Protein AF-A0A0M6XKX8-F1 (afdb_monomer_lite)

pLDDT: mean 83.26, std 15.91, range [41.06, 98.62]

Radius of gyration: 21.22 Å; chains: 1; bounding box: 46×14×66 Å

Foldseek 3Di:
DDPPPDPPPLVVVLVVLVVVLVVVLVVLLVQLVVLQVVLVVQCVDPVRVVVSVVSNVVSVVSVVCNVVSVVVSVVVVVVSVVVVVVVVVVVD

Sequence (92 aa):
MLFDGHGNTGTAAKRRVQATFELIYTLVDFGAAATFLIGSILFLYDSWQGVATWFFIVGSGMFALKPTLRLTKELKLAAMGDEKDLAERESL

Organism: NCBI:txid282197

InterPro domains:
  IPR025424 YrhK domain [PF14145] (20-74)

Secondary structure (DSSP, 8-state):
--------HHHHHHHHHHHHHHHHHHHHHHHHHHHHHHHHHHTTSGGGHHHHHHHHHHHHHHHHHHHHHHHHHHHHHHHHHHHHHHHHHTT-

Structure (mmCIF, N/CA/C/O backbone):
data_AF-A0A0M6XKX8-F1
#
_entry.id   AF-A0A0M6XKX8-F1
#
loop_
_atom_site.group_PDB
_atom_site.id
_atom_site.type_symbol
_atom_site.label_atom_id
_atom_site.label_alt_id
_atom_site.label_comp_id
_atom_site.label_asym_id
_atom_site.label_entity_id
_atom_site.label_seq_id
_atom_site.pdbx_PDB_ins_code
_atom_site.Cartn_x
_atom_site.Cartn_y
_atom_site.Cartn_z
_atom_site.occupancy
_atom_site.B_iso_or_equiv
_atom_site.auth_seq_id
_atom_site.auth_comp_id
_atom_site.auth_asym_id
_atom_site.auth_atom_id
_atom_site.pdbx_PDB_model_num
ATOM 1 N N . MET A 1 1 ? -4.823 7.955 44.391 1.00 41.06 1 MET A N 1
ATOM 2 C CA . MET A 1 1 ? -4.568 6.736 43.597 1.00 41.06 1 MET A CA 1
ATOM 3 C C . MET A 1 1 ? -5.912 6.066 43.381 1.00 41.06 1 MET A C 1
ATOM 5 O O . MET A 1 1 ? -6.398 5.437 44.303 1.00 41.06 1 MET A O 1
ATOM 9 N N . LEU A 1 2 ? -6.550 6.290 42.233 1.00 42.62 2 LEU A N 1
ATOM 10 C CA . LEU A 1 2 ? -7.790 5.606 41.857 1.00 42.62 2 LEU A CA 1
ATOM 11 C C . LEU A 1 2 ? -7.508 4.857 40.560 1.00 42.62 2 LEU A C 1
ATOM 13 O O . LEU A 1 2 ? -7.705 5.367 39.463 1.00 42.62 2 LEU A O 1
ATOM 17 N N . PHE A 1 3 ? -6.927 3.674 40.722 1.00 58.88 3 PHE A N 1
ATOM 18 C CA . PHE A 1 3 ? -6.957 2.642 39.702 1.00 58.88 3 PHE A CA 1
ATOM 19 C C . PHE A 1 3 ? -7.957 1.609 40.197 1.00 58.88 3 PHE A C 1
ATOM 21 O O . PHE A 1 3 ? -7.579 0.626 40.829 1.00 58.88 3 PHE A O 1
ATOM 28 N N . ASP A 1 4 ? -9.236 1.870 39.943 1.00 57.22 4 ASP A N 1
ATOM 29 C CA . ASP A 1 4 ? -10.252 0.841 40.083 1.00 57.22 4 ASP A CA 1
ATOM 30 C C . ASP A 1 4 ? -10.072 -0.134 38.923 1.00 57.22 4 ASP A C 1
ATOM 32 O O . ASP A 1 4 ? -10.342 0.149 37.753 1.00 57.22 4 ASP A O 1
ATOM 36 N N . GLY A 1 5 ? -9.510 -1.289 39.269 1.00 57.84 5 GLY A N 1
ATOM 37 C CA . GLY A 1 5 ? -9.377 -2.441 38.401 1.00 57.84 5 GLY A CA 1
ATOM 38 C C . GLY A 1 5 ? -10.739 -3.061 38.126 1.00 57.84 5 GLY A C 1
ATOM 39 O O . GLY A 1 5 ? -11.049 -4.119 38.659 1.00 57.84 5 GLY A O 1
ATOM 40 N N . HIS A 1 6 ? -11.527 -2.446 37.246 1.00 52.69 6 HIS A N 1
ATOM 41 C CA . HIS A 1 6 ? -12.566 -3.172 36.529 1.00 52.69 6 HIS A CA 1
ATOM 42 C C . HIS A 1 6 ? -11.954 -3.735 35.247 1.00 52.69 6 HIS A C 1
ATOM 44 O O . HIS A 1 6 ? -11.620 -3.008 34.308 1.00 52.69 6 HIS A O 1
ATOM 50 N N . GLY A 1 7 ? -11.768 -5.056 35.223 1.00 50.59 7 GLY A N 1
ATOM 51 C CA . GLY A 1 7 ? -11.373 -5.811 34.039 1.00 50.59 7 GLY A CA 1
ATOM 52 C C . GLY A 1 7 ? -12.390 -5.611 32.918 1.00 50.59 7 GLY A C 1
ATOM 53 O O . GLY A 1 7 ? -13.372 -6.335 32.813 1.00 50.59 7 GLY A O 1
ATOM 54 N N . ASN A 1 8 ? -12.157 -4.594 32.091 1.00 54.97 8 ASN A N 1
ATOM 55 C CA . ASN A 1 8 ? -13.004 -4.219 30.970 1.00 54.97 8 ASN A CA 1
ATOM 56 C C . ASN A 1 8 ? -12.791 -5.231 29.833 1.00 54.97 8 ASN A C 1
ATOM 58 O O . ASN A 1 8 ? -11.919 -5.065 28.975 1.00 54.97 8 ASN A O 1
ATOM 62 N N . THR A 1 9 ? -13.575 -6.306 29.829 1.00 53.22 9 THR A N 1
ATOM 63 C CA . THR A 1 9 ? -13.668 -7.302 28.743 1.00 53.22 9 THR A CA 1
ATOM 64 C C . THR A 1 9 ? -13.869 -6.638 27.376 1.00 53.22 9 THR A C 1
ATOM 66 O O . THR A 1 9 ? -13.313 -7.081 26.368 1.00 53.22 9 THR A O 1
ATOM 69 N N . GLY A 1 10 ? -14.540 -5.486 27.343 1.00 57.16 10 GLY A N 1
ATOM 70 C CA . GLY A 1 10 ? -14.695 -4.675 26.145 1.00 57.16 10 GLY A CA 1
ATOM 71 C C . GLY A 1 10 ? -13.428 -3.934 25.674 1.00 57.16 10 GLY A C 1
ATOM 72 O O . GLY A 1 10 ? -13.402 -3.456 24.538 1.00 57.16 10 GLY A O 1
ATOM 73 N N . THR A 1 11 ? -12.385 -3.790 26.494 1.00 64.88 11 THR A N 1
ATOM 74 C CA . THR A 1 11 ? -11.093 -3.191 26.095 1.00 64.88 11 THR A CA 1
ATOM 75 C C . THR A 1 11 ? -10.215 -4.207 25.370 1.00 64.88 11 THR A C 1
ATOM 77 O O . THR A 1 11 ? -9.508 -3.852 24.426 1.00 64.88 11 THR A O 1
ATOM 80 N N . ALA A 1 12 ? -10.295 -5.487 25.744 1.00 72.38 12 ALA A N 1
ATOM 81 C CA . ALA A 1 12 ? -9.542 -6.556 25.090 1.00 72.38 12 ALA A CA 1
ATOM 82 C C . ALA A 1 12 ? -10.008 -6.789 23.640 1.00 72.38 12 ALA A C 1
ATO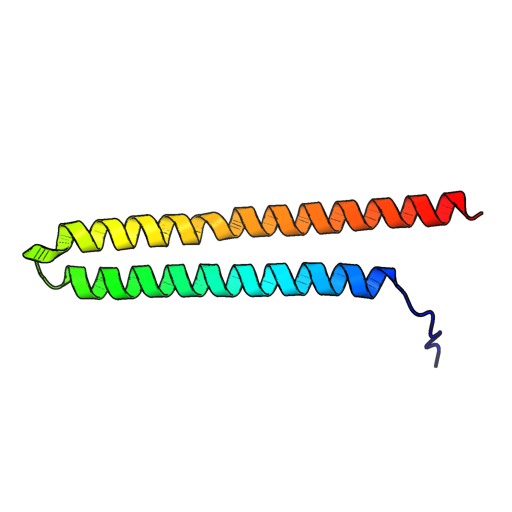M 84 O O . ALA A 1 12 ? -9.176 -6.924 22.741 1.00 72.38 12 ALA A O 1
ATOM 85 N N . ALA A 1 13 ? -11.323 -6.766 23.392 1.00 72.56 13 ALA A N 1
ATOM 86 C CA . ALA A 1 13 ? -11.888 -6.913 22.048 1.00 72.56 13 ALA A CA 1
ATOM 87 C C . ALA A 1 13 ? -11.486 -5.755 21.111 1.00 72.56 13 ALA A C 1
ATOM 89 O O . ALA A 1 13 ? -10.993 -6.000 20.007 1.00 72.56 13 ALA A O 1
ATOM 90 N N . LYS A 1 14 ? -11.589 -4.498 21.575 1.00 74.00 14 LYS A N 1
ATOM 91 C CA . LYS A 1 14 ? -11.152 -3.315 20.806 1.00 74.00 14 LYS A CA 1
ATOM 92 C C . LYS A 1 14 ? -9.651 -3.358 20.485 1.00 74.00 14 LYS A C 1
ATOM 94 O O . LYS A 1 14 ? -9.269 -3.090 19.346 1.00 74.00 14 LYS A O 1
ATOM 99 N N . ARG A 1 15 ? -8.806 -3.775 21.441 1.00 78.88 15 ARG A N 1
ATOM 100 C CA . ARG A 1 15 ? -7.355 -3.947 21.225 1.00 78.88 15 ARG A CA 1
ATOM 101 C C . ARG A 1 15 ? -7.038 -4.983 20.146 1.00 78.88 15 ARG A C 1
ATOM 103 O O . ARG A 1 15 ? -6.172 -4.729 19.315 1.00 78.88 15 ARG A O 1
ATOM 110 N N . ARG A 1 16 ? -7.753 -6.115 20.116 1.00 81.56 16 ARG A N 1
ATOM 111 C CA . ARG A 1 16 ? -7.575 -7.143 19.072 1.00 81.56 16 ARG A CA 1
ATOM 112 C C . ARG A 1 16 ? -7.911 -6.601 17.686 1.00 81.56 16 ARG A C 1
ATOM 114 O O . ARG A 1 16 ? -7.111 -6.755 16.773 1.00 81.56 16 ARG A O 1
ATOM 121 N N . VAL A 1 17 ? -9.046 -5.912 17.546 1.00 81.88 17 VAL A N 1
ATOM 122 C CA . VAL A 1 17 ? -9.441 -5.299 16.268 1.00 81.88 17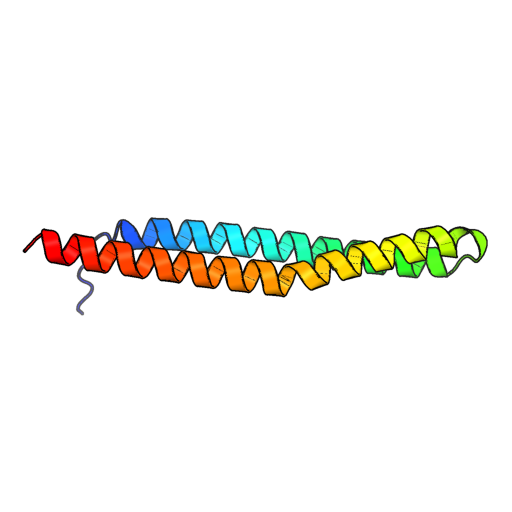 VAL A CA 1
ATOM 123 C C . VAL A 1 17 ? -8.407 -4.271 15.813 1.00 81.88 17 VAL A C 1
ATOM 125 O O . VAL A 1 17 ? -8.000 -4.290 14.655 1.00 81.88 17 VAL A O 1
ATOM 128 N N . GLN A 1 18 ? -7.928 -3.419 16.719 1.00 81.62 18 GLN A N 1
ATOM 129 C CA . GLN A 1 18 ? -6.889 -2.445 16.398 1.00 81.62 18 GLN A CA 1
ATOM 130 C C . GLN A 1 18 ? -5.593 -3.110 15.914 1.00 81.62 18 GLN A C 1
ATOM 132 O O . GLN A 1 18 ? -5.084 -2.702 14.871 1.00 81.62 18 GLN A O 1
ATOM 137 N N . ALA A 1 19 ? -5.107 -4.137 16.618 1.00 84.94 19 ALA A N 1
ATOM 138 C CA . ALA A 1 19 ? -3.884 -4.853 16.258 1.00 84.94 19 ALA A CA 1
ATOM 139 C C . ALA A 1 19 ? -3.997 -5.553 14.893 1.00 84.94 19 ALA A 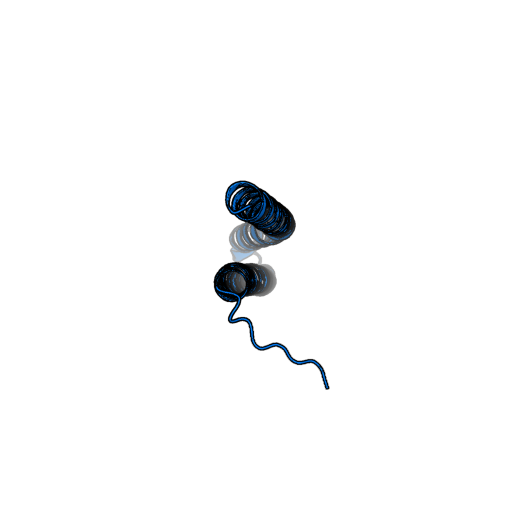C 1
ATOM 141 O O . ALA A 1 19 ? -3.066 -5.502 14.094 1.00 84.94 19 ALA A O 1
ATOM 142 N N . THR A 1 20 ? -5.153 -6.158 14.585 1.00 87.00 20 THR A N 1
ATOM 143 C CA . THR A 1 20 ? -5.395 -6.763 13.267 1.00 87.00 20 THR A CA 1
ATOM 144 C C . THR A 1 20 ? -5.337 -5.722 12.154 1.00 87.00 20 THR A C 1
ATOM 146 O O . THR A 1 20 ? -4.673 -5.947 11.148 1.00 87.00 20 THR A O 1
ATOM 149 N N . PHE A 1 21 ? -5.997 -4.573 12.325 1.00 87.75 21 PHE A N 1
ATOM 150 C CA . PHE A 1 21 ? -5.951 -3.516 11.315 1.00 87.75 21 PHE A CA 1
ATOM 151 C C . PHE A 1 21 ? -4.541 -2.952 11.137 1.00 87.75 21 PHE A C 1
ATOM 153 O O . PHE A 1 21 ? -4.130 -2.741 10.004 1.00 87.75 21 PHE A O 1
ATOM 160 N N . GLU A 1 22 ? -3.800 -2.734 12.224 1.00 88.31 22 GLU A N 1
ATOM 161 C CA . GLU A 1 22 ? -2.413 -2.257 12.178 1.00 88.31 22 GLU A CA 1
ATOM 162 C C . GLU A 1 22 ? -1.512 -3.193 11.367 1.00 88.31 22 GLU A C 1
ATOM 164 O O . GLU A 1 22 ? -0.851 -2.737 10.437 1.00 88.31 22 GLU A O 1
ATOM 169 N N . LEU A 1 23 ? -1.597 -4.505 11.615 1.00 90.81 23 LEU A N 1
ATOM 170 C CA . LEU A 1 23 ? -0.883 -5.506 10.823 1.00 90.81 23 LEU A CA 1
ATOM 171 C C . LEU A 1 23 ? -1.279 -5.457 9.340 1.00 90.81 23 LEU A C 1
ATOM 173 O O . LEU A 1 23 ? -0.406 -5.490 8.475 1.00 90.81 23 LEU A O 1
ATOM 177 N N . ILE A 1 24 ? -2.578 -5.352 9.032 1.00 91.38 24 ILE A N 1
ATOM 178 C CA . ILE A 1 24 ? -3.056 -5.264 7.643 1.00 91.38 24 ILE A CA 1
ATOM 179 C C . ILE A 1 24 ? -2.492 -4.015 6.952 1.00 91.38 24 ILE A C 1
ATOM 181 O O . ILE A 1 24 ? -2.014 -4.130 5.825 1.00 91.38 24 ILE A O 1
ATOM 185 N N . TYR A 1 25 ? -2.487 -2.845 7.603 1.00 89.94 25 TYR A N 1
ATOM 186 C CA . TYR A 1 25 ? -1.866 -1.649 7.017 1.00 89.94 25 TYR A CA 1
ATOM 187 C C . TYR A 1 25 ? -0.390 -1.857 6.743 1.00 89.94 25 TYR A C 1
ATOM 189 O O . TYR A 1 25 ? 0.061 -1.521 5.655 1.00 89.94 25 TYR A O 1
ATOM 197 N N . THR A 1 26 ? 0.353 -2.415 7.699 1.00 92.56 26 THR A N 1
ATOM 198 C CA . THR A 1 26 ? 1.786 -2.656 7.526 1.00 92.56 26 THR A CA 1
ATOM 199 C C . THR A 1 26 ? 2.050 -3.584 6.345 1.00 92.56 26 THR A C 1
ATOM 201 O O . THR A 1 26 ? 2.938 -3.307 5.544 1.00 92.56 26 THR A O 1
ATOM 204 N N . LEU A 1 27 ? 1.260 -4.650 6.189 1.00 94.56 27 LEU A N 1
ATOM 205 C CA . LEU A 1 27 ? 1.387 -5.570 5.057 1.00 94.56 27 LEU A CA 1
ATOM 206 C C . LEU A 1 27 ? 1.071 -4.888 3.720 1.00 94.56 27 LEU A C 1
ATOM 208 O O . LEU A 1 27 ? 1.804 -5.079 2.750 1.00 94.56 27 LEU A O 1
ATOM 212 N N . VAL A 1 28 ? 0.009 -4.079 3.665 1.00 94.62 28 VAL A N 1
ATOM 213 C CA . VAL A 1 28 ? -0.373 -3.336 2.454 1.00 94.62 28 VAL A CA 1
ATOM 214 C C . VAL A 1 28 ? 0.675 -2.282 2.098 1.00 94.62 28 VAL A C 1
ATOM 216 O O . VAL A 1 28 ? 1.081 -2.209 0.941 1.00 94.62 28 VAL A O 1
ATOM 219 N N . ASP A 1 29 ? 1.162 -1.513 3.072 1.00 93.81 29 ASP A N 1
ATOM 220 C CA . ASP A 1 29 ? 2.207 -0.507 2.864 1.00 93.81 29 ASP A CA 1
ATOM 221 C C . ASP A 1 29 ? 3.509 -1.156 2.379 1.00 93.81 29 ASP A C 1
ATOM 223 O O . ASP A 1 29 ? 4.114 -0.692 1.412 1.00 93.81 29 ASP A O 1
ATOM 227 N N . PHE A 1 30 ? 3.925 -2.257 3.010 1.00 96.62 30 PHE A N 1
ATOM 228 C CA . PHE A 1 30 ? 5.140 -2.967 2.621 1.00 96.62 30 PHE A CA 1
ATOM 229 C C . PHE A 1 30 ? 5.013 -3.587 1.226 1.00 96.62 30 PHE A C 1
ATOM 231 O O . PHE A 1 30 ? 5.937 -3.491 0.422 1.00 96.62 30 PHE A O 1
ATOM 238 N N . GLY A 1 31 ? 3.859 -4.174 0.901 1.00 96.81 31 GLY A N 1
ATOM 239 C CA . GLY A 1 31 ? 3.605 -4.715 -0.431 1.00 96.81 31 GLY A CA 1
ATOM 240 C C . GLY A 1 31 ? 3.539 -3.632 -1.516 1.00 96.81 31 GLY A C 1
ATOM 241 O O . GLY A 1 31 ? 4.110 -3.815 -2.593 1.00 96.81 31 GLY A O 1
ATOM 242 N N . ALA A 1 32 ? 2.932 -2.476 -1.230 1.00 97.12 32 ALA A N 1
ATOM 243 C CA . ALA A 1 32 ? 2.939 -1.326 -2.136 1.00 97.12 32 ALA A CA 1
ATOM 244 C C . ALA A 1 32 ? 4.372 -0.824 -2.377 1.00 97.12 32 ALA A C 1
ATOM 246 O O . ALA A 1 32 ? 4.792 -0.644 -3.518 1.00 97.12 32 ALA A O 1
ATOM 247 N N . ALA A 1 33 ? 5.162 -0.671 -1.311 1.00 97.69 33 ALA A N 1
ATOM 248 C CA . ALA A 1 33 ? 6.560 -0.266 -1.417 1.00 97.69 33 ALA A CA 1
ATOM 249 C C . ALA A 1 33 ? 7.401 -1.283 -2.207 1.00 97.69 33 ALA A C 1
ATOM 251 O O . ALA A 1 33 ? 8.177 -0.893 -3.078 1.00 97.69 33 ALA A O 1
ATOM 252 N N . ALA A 1 34 ? 7.224 -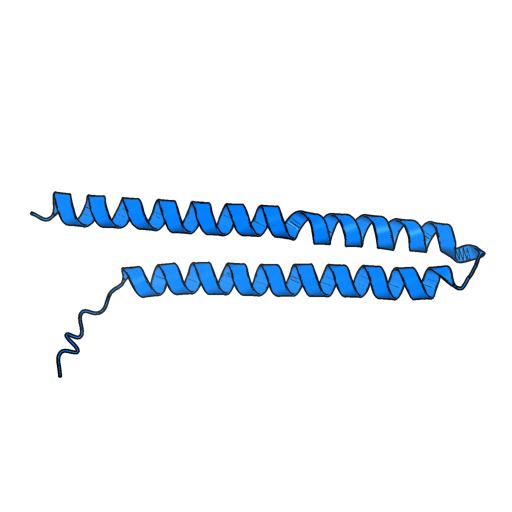2.583 -1.952 1.00 98.31 34 ALA A N 1
ATOM 253 C CA . ALA A 1 34 ? 7.941 -3.642 -2.655 1.00 98.31 34 ALA A CA 1
ATOM 254 C C . ALA A 1 34 ? 7.602 -3.660 -4.150 1.00 98.31 34 ALA A C 1
ATOM 256 O O . ALA A 1 34 ? 8.502 -3.716 -4.985 1.00 98.31 34 ALA A O 1
ATOM 257 N N . THR A 1 35 ? 6.316 -3.567 -4.500 1.00 98.31 35 THR A N 1
ATOM 258 C CA . THR A 1 35 ? 5.888 -3.545 -5.904 1.00 98.31 35 THR A CA 1
ATOM 259 C C . THR A 1 35 ? 6.409 -2.312 -6.639 1.00 98.31 35 THR A C 1
ATOM 261 O O . THR A 1 35 ? 6.930 -2.448 -7.744 1.00 98.31 35 THR A O 1
ATOM 264 N N . PHE A 1 36 ? 6.381 -1.131 -6.018 1.00 98.31 36 PHE A N 1
ATOM 265 C CA . PHE A 1 36 ? 6.971 0.077 -6.598 1.00 98.31 36 PHE A CA 1
ATOM 266 C C . PHE A 1 36 ? 8.489 0.008 -6.746 1.00 98.31 36 PHE A C 1
ATOM 268 O O . PHE A 1 36 ? 9.022 0.434 -7.772 1.00 98.31 36 PHE A O 1
ATOM 275 N N . LEU A 1 37 ? 9.196 -0.547 -5.762 1.00 98.62 37 LEU A N 1
ATOM 276 C CA . LEU A 1 37 ? 10.645 -0.707 -5.829 1.00 98.62 37 LEU A CA 1
ATOM 277 C C . LEU A 1 37 ? 11.041 -1.675 -6.949 1.00 98.62 37 LEU A C 1
ATOM 279 O O . LEU A 1 37 ? 11.894 -1.348 -7.771 1.00 98.62 37 LEU A O 1
ATOM 283 N N . ILE A 1 38 ? 10.389 -2.839 -7.018 1.00 98.56 38 ILE A N 1
ATOM 284 C CA . ILE A 1 38 ? 10.635 -3.834 -8.067 1.00 98.56 38 ILE A CA 1
ATOM 285 C C . ILE A 1 38 ? 10.275 -3.257 -9.438 1.00 98.56 38 ILE A C 1
ATOM 287 O O . ILE A 1 38 ? 11.079 -3.354 -10.361 1.00 98.56 38 ILE A O 1
ATOM 291 N N . GLY A 1 39 ? 9.117 -2.602 -9.563 1.00 98.38 39 GLY A N 1
ATOM 292 C CA . GLY A 1 39 ? 8.710 -1.918 -10.790 1.00 98.38 39 GLY A CA 1
ATOM 293 C C . GLY A 1 39 ? 9.749 -0.895 -11.244 1.00 98.38 39 GLY A C 1
ATOM 294 O O . GLY A 1 39 ? 10.130 -0.894 -12.408 1.00 98.38 39 GLY A O 1
ATOM 295 N N . SER A 1 40 ? 10.291 -0.100 -10.319 1.00 98.25 40 SER A N 1
ATOM 296 C CA . SER A 1 40 ? 11.342 0.883 -10.618 1.00 98.25 40 SER A CA 1
ATOM 297 C C . SER A 1 40 ? 12.623 0.234 -11.140 1.00 98.25 40 SER A C 1
ATOM 299 O O . SER A 1 40 ? 13.200 0.727 -12.103 1.00 98.25 40 SER A O 1
ATOM 301 N N . ILE A 1 41 ? 13.049 -0.889 -10.550 1.00 98.50 41 ILE A N 1
ATOM 302 C CA . ILE A 1 41 ? 14.226 -1.642 -11.013 1.00 98.50 41 ILE A CA 1
ATOM 303 C C . ILE A 1 41 ? 13.978 -2.236 -12.406 1.00 98.50 41 ILE A C 1
ATOM 305 O O . ILE A 1 41 ? 14.840 -2.135 -13.275 1.00 98.50 41 ILE A O 1
ATOM 309 N N . LEU A 1 42 ? 12.805 -2.835 -12.636 1.00 98.00 42 LEU A N 1
ATOM 310 C CA . LEU A 1 42 ? 12.436 -3.405 -13.936 1.00 98.00 42 LEU A CA 1
ATOM 311 C C . LEU A 1 42 ? 12.361 -2.335 -15.033 1.00 98.00 42 LEU A C 1
ATOM 313 O O . LEU A 1 42 ? 12.735 -2.602 -16.171 1.00 98.00 42 LEU A O 1
ATOM 317 N N . PHE A 1 43 ? 11.929 -1.120 -14.691 1.00 96.88 43 PHE A N 1
ATOM 318 C CA . PHE A 1 43 ? 11.797 -0.007 -15.634 1.00 96.88 43 PHE A CA 1
ATOM 319 C C . PHE A 1 43 ? 13.140 0.467 -16.216 1.00 96.88 43 PHE A C 1
ATOM 321 O O . PHE A 1 43 ? 13.157 1.121 -17.256 1.00 96.88 43 PHE A O 1
ATOM 328 N N . LEU A 1 44 ? 14.268 0.103 -15.590 1.00 97.81 44 LEU A N 1
ATOM 329 C CA . LEU A 1 44 ? 15.616 0.384 -16.102 1.00 97.81 44 LEU A CA 1
ATOM 330 C C . LEU A 1 44 ? 15.961 -0.405 -17.377 1.00 97.81 44 LEU A C 1
ATOM 332 O O . LEU A 1 44 ? 16.962 -0.101 -18.023 1.00 97.81 44 LEU A O 1
ATOM 336 N N . TYR A 1 45 ? 15.160 -1.412 -17.736 1.00 97.56 45 TYR A N 1
ATOM 337 C CA . TYR A 1 45 ? 15.366 -2.248 -18.915 1.00 97.56 45 TYR A CA 1
ATOM 338 C C . TYR A 1 45 ? 14.186 -2.093 -19.881 1.00 97.56 45 TYR A C 1
ATOM 340 O O . TYR A 1 45 ? 13.061 -2.467 -19.546 1.00 97.56 45 TYR A O 1
ATOM 348 N N . ASP A 1 46 ? 14.436 -1.616 -21.104 1.00 96.81 46 ASP A N 1
ATOM 349 C CA . ASP A 1 46 ? 13.382 -1.351 -22.102 1.00 96.81 46 ASP A CA 1
ATOM 350 C C . ASP A 1 46 ? 12.485 -2.570 -22.378 1.00 96.81 46 ASP A C 1
ATOM 352 O O . ASP A 1 46 ? 11.266 -2.443 -22.488 1.00 96.81 46 ASP A O 1
ATOM 356 N N . SER A 1 47 ? 13.056 -3.778 -22.410 1.00 97.62 47 SER A N 1
ATOM 357 C CA . SER A 1 47 ? 12.303 -5.020 -22.636 1.00 97.62 47 SER A CA 1
ATOM 358 C C . SER A 1 47 ? 11.361 -5.408 -21.487 1.00 97.62 47 SER A C 1
ATOM 360 O O . SER A 1 47 ? 10.447 -6.204 -21.698 1.00 97.62 47 SER A O 1
ATOM 362 N N . TRP A 1 48 ? 11.547 -4.845 -20.289 1.00 97.94 48 TRP A N 1
ATOM 363 C CA . TRP A 1 48 ? 10.761 -5.152 -19.088 1.00 97.94 48 TRP A CA 1
ATOM 364 C C . TRP A 1 48 ? 9.797 -4.036 -18.681 1.00 97.94 48 TRP A C 1
ATOM 366 O O . TRP A 1 48 ? 9.026 -4.222 -17.736 1.00 97.94 48 TRP A O 1
ATOM 376 N N . GLN A 1 49 ? 9.768 -2.909 -19.399 1.00 97.94 49 GLN A N 1
ATOM 377 C CA . GLN A 1 49 ? 8.907 -1.772 -19.059 1.00 97.94 49 GLN A CA 1
ATOM 378 C C . GLN A 1 49 ? 7.424 -2.149 -18.985 1.00 97.94 49 GLN A C 1
ATOM 380 O O . GLN A 1 49 ? 6.739 -1.719 -18.062 1.00 97.94 49 GLN A O 1
ATOM 385 N N . GLY A 1 50 ? 6.934 -3.022 -19.873 1.00 98.06 50 GLY A N 1
ATOM 386 C CA . GLY A 1 50 ? 5.549 -3.501 -19.808 1.00 98.06 50 GLY A CA 1
ATOM 387 C C . GLY A 1 50 ? 5.224 -4.214 -18.489 1.00 98.06 50 GLY A C 1
ATOM 388 O O . GLY A 1 50 ? 4.169 -3.982 -17.900 1.00 98.06 50 GLY A O 1
ATOM 389 N N . VAL A 1 51 ? 6.148 -5.034 -17.976 1.00 97.94 51 VAL A N 1
ATOM 390 C CA . VAL A 1 51 ? 5.998 -5.705 -16.674 1.00 97.94 51 VAL A CA 1
ATOM 391 C C . VAL A 1 51 ? 6.101 -4.685 -15.538 1.00 97.94 51 VAL A C 1
ATOM 393 O O . VAL A 1 51 ? 5.271 -4.691 -14.631 1.00 97.94 51 VAL A O 1
ATOM 396 N N . ALA A 1 52 ? 7.064 -3.765 -15.612 1.00 98.06 52 ALA A N 1
ATOM 397 C CA . ALA A 1 52 ? 7.235 -2.688 -14.641 1.00 98.06 52 ALA A CA 1
ATOM 398 C C . ALA A 1 52 ? 5.971 -1.822 -14.489 1.00 98.06 52 ALA A C 1
ATOM 400 O O . ALA A 1 52 ? 5.566 -1.515 -13.368 1.00 98.06 52 ALA A O 1
ATOM 401 N N . THR A 1 53 ? 5.297 -1.481 -15.593 1.00 98.31 53 THR A N 1
ATOM 402 C CA . THR A 1 53 ? 4.032 -0.732 -15.573 1.00 98.31 53 THR A CA 1
ATOM 403 C C . THR A 1 53 ? 2.963 -1.449 -14.751 1.00 98.31 53 THR A C 1
ATOM 405 O O . THR A 1 53 ? 2.300 -0.814 -13.931 1.00 98.31 53 THR A O 1
ATOM 408 N N . TRP A 1 54 ? 2.822 -2.769 -14.894 1.00 98.50 54 TRP A N 1
ATOM 409 C CA . TRP A 1 54 ? 1.873 -3.538 -14.085 1.00 98.50 54 TRP A CA 1
ATOM 410 C C . TRP A 1 54 ? 2.240 -3.553 -12.600 1.00 98.50 54 TRP A C 1
ATOM 412 O O . TRP A 1 54 ? 1.347 -3.430 -11.762 1.00 98.50 54 TRP A O 1
ATOM 422 N N . PHE A 1 55 ? 3.529 -3.615 -12.258 1.00 98.38 55 PHE A N 1
ATOM 423 C CA . PHE A 1 55 ? 3.983 -3.462 -10.872 1.00 98.38 55 PHE A CA 1
ATOM 424 C C . PHE A 1 55 ? 3.574 -2.105 -10.281 1.00 98.38 55 PHE A C 1
ATOM 426 O O . PHE A 1 55 ? 3.065 -2.056 -9.160 1.00 98.38 55 PHE A O 1
ATOM 433 N N . PHE A 1 56 ? 3.710 -1.015 -11.044 1.00 97.88 56 PHE A N 1
ATOM 434 C CA . PHE A 1 56 ? 3.243 0.307 -10.618 1.00 97.88 56 PHE A CA 1
ATOM 435 C C . PHE A 1 56 ? 1.716 0.389 -10.490 1.00 97.88 56 PHE A C 1
ATOM 437 O O . PHE A 1 56 ? 1.215 0.991 -9.540 1.00 97.88 56 PHE A O 1
ATOM 444 N N . ILE A 1 57 ? 0.953 -0.235 -11.3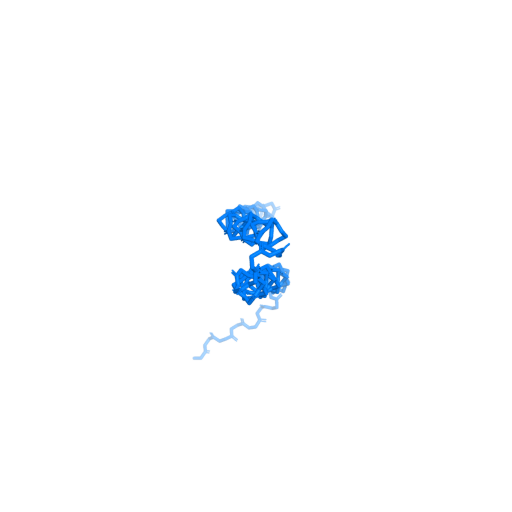89 1.00 98.31 57 ILE A N 1
ATOM 445 C CA . ILE A 1 57 ? -0.515 -0.287 -11.284 1.00 98.31 57 ILE A CA 1
ATOM 446 C C . ILE A 1 57 ? -0.939 -1.029 -10.010 1.00 98.31 57 ILE A C 1
ATOM 448 O O . ILE A 1 57 ? -1.754 -0.515 -9.242 1.00 98.31 57 ILE A O 1
ATOM 452 N N . VAL A 1 58 ? -0.359 -2.204 -9.749 1.00 98.00 58 VAL A N 1
ATOM 453 C CA . VAL A 1 58 ? -0.663 -2.997 -8.549 1.00 98.00 58 VAL A CA 1
ATOM 454 C C . VAL A 1 58 ? -0.277 -2.234 -7.283 1.00 98.00 58 VAL A C 1
ATOM 456 O O . VAL A 1 58 ? -1.114 -2.094 -6.391 1.00 98.00 58 VAL A O 1
ATOM 459 N N . GLY A 1 59 ? 0.934 -1.673 -7.222 1.00 97.38 59 GLY A N 1
ATOM 460 C CA . GLY A 1 59 ? 1.379 -0.866 -6.082 1.00 97.38 59 GLY A CA 1
ATOM 461 C C . GLY A 1 59 ? 0.473 0.339 -5.822 1.00 97.38 59 GLY A C 1
ATOM 462 O O . GLY A 1 59 ? 0.130 0.622 -4.674 1.00 97.38 59 GLY A O 1
ATOM 463 N N . SER A 1 60 ? -0.021 0.989 -6.882 1.00 96.88 60 SER A N 1
ATOM 464 C CA . SER A 1 60 ? -0.980 2.099 -6.776 1.00 96.88 60 SER A CA 1
ATOM 465 C C . SER A 1 60 ? -2.332 1.641 -6.230 1.00 96.88 60 SER A C 1
ATOM 467 O O . SER A 1 60 ? -2.905 2.307 -5.369 1.00 96.88 60 SER A O 1
ATOM 469 N N . GLY A 1 61 ? -2.823 0.480 -6.674 1.00 96.62 61 GLY A N 1
ATOM 470 C CA . GLY A 1 61 ? -4.027 -0.142 -6.123 1.00 96.62 61 GLY A CA 1
ATOM 471 C C . GLY A 1 61 ? -3.887 -0.445 -4.630 1.00 96.62 61 GLY A C 1
ATOM 472 O O . GLY A 1 61 ? -4.776 -0.115 -3.849 1.00 96.62 61 GLY A O 1
ATOM 473 N N . MET A 1 62 ? -2.742 -0.988 -4.206 1.00 94.50 62 MET A N 1
ATOM 474 C CA . MET A 1 62 ? -2.445 -1.221 -2.787 1.00 94.50 62 MET A CA 1
ATOM 475 C C . MET A 1 62 ? -2.415 0.088 -1.990 1.00 94.50 62 MET A C 1
ATOM 477 O O . MET A 1 62 ? -2.987 0.164 -0.904 1.00 94.50 62 MET A O 1
ATOM 481 N N . PHE A 1 63 ? -1.832 1.148 -2.550 1.00 89.69 63 PHE A N 1
ATOM 482 C CA . PHE A 1 63 ? -1.826 2.472 -1.927 1.00 89.69 63 PHE A CA 1
ATOM 483 C C . PHE A 1 63 ? -3.248 3.038 -1.757 1.00 89.69 63 PHE A C 1
ATOM 485 O O . PHE A 1 63 ? -3.570 3.628 -0.723 1.00 89.69 63 PHE A O 1
ATOM 492 N N . ALA A 1 64 ? -4.132 2.788 -2.728 1.00 91.88 64 ALA A N 1
ATOM 493 C CA . ALA A 1 64 ? -5.541 3.171 -2.670 1.00 91.88 64 ALA A CA 1
ATOM 494 C C . ALA A 1 64 ? -6.363 2.359 -1.649 1.00 91.88 64 ALA A C 1
ATOM 496 O O . ALA A 1 64 ? -7.371 2.859 -1.155 1.00 91.88 64 ALA A O 1
ATOM 497 N N . LEU A 1 65 ? -5.934 1.151 -1.263 1.00 90.62 65 LEU A N 1
ATOM 498 C CA . LEU A 1 65 ? -6.603 0.374 -0.206 1.00 90.62 65 LEU A CA 1
ATOM 499 C C . LEU A 1 65 ? -6.443 1.003 1.186 1.00 90.62 65 LEU A C 1
ATOM 501 O O . LEU A 1 65 ? -7.262 0.759 2.074 1.00 90.62 65 LEU A O 1
ATOM 505 N N . LYS A 1 66 ? -5.415 1.830 1.397 1.00 82.12 66 LYS A N 1
ATOM 506 C CA . LYS A 1 66 ? -5.122 2.467 2.688 1.00 82.12 66 LYS A CA 1
ATOM 507 C C . LYS A 1 66 ? -6.277 3.329 3.231 1.00 82.12 66 LYS A C 1
ATOM 509 O O . LYS A 1 66 ? -6.678 3.093 4.375 1.00 82.12 66 LYS A O 1
ATOM 514 N N . PRO A 1 67 ? -6.863 4.285 2.477 1.00 83.88 67 PRO A N 1
ATOM 515 C CA . PRO A 1 67 ? -8.046 5.018 2.937 1.00 83.88 67 PRO A CA 1
ATOM 516 C C . PRO A 1 67 ? -9.259 4.106 3.180 1.00 83.88 67 PRO A C 1
ATOM 518 O O . PRO A 1 67 ? -9.978 4.311 4.156 1.00 83.88 67 PRO A O 1
ATOM 521 N N . THR A 1 68 ? -9.462 3.065 2.367 1.00 87.12 68 THR A N 1
ATOM 522 C CA . THR A 1 68 ? -10.576 2.112 2.529 1.00 87.12 68 THR A CA 1
ATOM 523 C C . THR A 1 68 ? -10.475 1.333 3.835 1.00 87.12 68 THR A C 1
ATOM 525 O O . THR A 1 68 ? -11.449 1.211 4.582 1.00 87.12 68 THR A O 1
ATOM 528 N N . LEU A 1 69 ? -9.279 0.836 4.151 1.00 85.88 69 LEU A N 1
ATOM 529 C CA . LEU A 1 69 ? -9.015 0.160 5.414 1.00 85.88 69 LEU A CA 1
ATOM 530 C C . LEU A 1 69 ? -9.223 1.118 6.594 1.00 85.88 69 LEU A C 1
ATOM 532 O O . LEU A 1 69 ? -9.814 0.709 7.599 1.00 85.88 69 LEU A O 1
ATOM 536 N N . ARG A 1 70 ? -8.805 2.390 6.459 1.00 82.62 70 ARG A N 1
ATOM 537 C CA . ARG A 1 70 ? -8.957 3.423 7.503 1.00 82.62 70 ARG A CA 1
ATOM 538 C C . ARG A 1 70 ? -10.410 3.667 7.841 1.00 82.62 70 ARG A C 1
ATOM 540 O O . ARG A 1 70 ? -10.781 3.555 9.008 1.00 82.62 70 ARG A O 1
ATOM 547 N N . LEU A 1 71 ? -11.223 3.870 6.815 1.00 86.69 71 LEU A N 1
ATOM 548 C CA . LEU A 1 71 ? -12.660 4.018 6.966 1.00 86.69 71 LEU A CA 1
ATOM 549 C C . LEU A 1 71 ? -13.286 2.774 7.612 1.00 86.69 71 LEU A C 1
ATOM 551 O O . LEU A 1 71 ? -14.052 2.884 8.564 1.00 86.69 71 LEU A O 1
ATOM 555 N N . THR A 1 72 ? -12.907 1.575 7.161 1.00 87.00 72 THR A N 1
ATOM 556 C CA . THR A 1 72 ? -13.443 0.316 7.706 1.00 87.00 72 THR A CA 1
ATOM 557 C C . THR A 1 72 ? -13.108 0.146 9.192 1.00 87.00 72 THR A C 1
ATOM 559 O O . THR A 1 72 ? -13.955 -0.279 9.980 1.00 87.00 72 THR A O 1
ATOM 562 N N . LYS A 1 73 ? -11.884 0.503 9.605 1.00 86.75 73 LYS A N 1
ATOM 563 C CA . LYS A 1 73 ? -11.470 0.491 11.015 1.00 86.75 73 LYS A CA 1
ATOM 564 C C . LYS A 1 73 ? -12.302 1.469 11.842 1.00 86.75 73 LYS A C 1
ATOM 566 O O . LYS A 1 73 ? -12.768 1.097 12.917 1.00 86.75 73 LYS A O 1
ATOM 571 N N . GLU A 1 74 ? -12.467 2.698 11.357 1.00 85.81 74 GLU A N 1
ATOM 572 C CA . GLU A 1 74 ? -13.226 3.752 12.039 1.00 85.81 74 GLU A CA 1
ATOM 573 C C . GLU A 1 74 ? -14.697 3.341 12.221 1.00 85.81 74 GLU A C 1
ATOM 575 O O . GLU A 1 74 ? -15.202 3.381 13.342 1.00 85.81 74 GLU A O 1
ATOM 580 N N . LEU A 1 75 ? -15.339 2.806 11.176 1.00 87.25 75 LEU A N 1
ATOM 581 C CA . LEU A 1 75 ? -16.710 2.283 11.240 1.00 87.25 75 LEU A CA 1
ATOM 582 C C . LEU A 1 75 ? -16.851 1.117 12.230 1.00 87.25 75 LEU A C 1
ATOM 584 O O . LEU A 1 75 ? -17.777 1.090 13.038 1.00 87.25 75 LEU A O 1
ATOM 588 N N . LYS A 1 76 ? -15.911 0.162 12.217 1.00 84.25 76 LYS A N 1
ATOM 589 C CA . LYS A 1 76 ? -15.956 -0.996 13.122 1.00 84.25 76 LYS A CA 1
ATOM 590 C C . LYS A 1 76 ? -15.758 -0.596 14.588 1.00 84.25 76 LYS A C 1
ATOM 592 O O . LYS A 1 76 ? -16.357 -1.195 15.480 1.00 84.25 76 LYS A O 1
ATOM 597 N N . LEU A 1 77 ? -14.915 0.402 14.854 1.00 81.25 77 LEU A N 1
ATOM 598 C CA . LEU A 1 77 ? -14.732 0.946 16.200 1.00 81.25 77 LEU A CA 1
ATOM 599 C C . LEU A 1 77 ? -15.953 1.743 16.673 1.00 81.25 77 LEU A C 1
ATOM 601 O O . LEU A 1 77 ? -16.278 1.646 17.858 1.00 81.25 77 LEU A O 1
ATOM 605 N N . ALA A 1 78 ? -16.622 2.475 15.774 1.00 84.00 78 ALA A N 1
ATOM 606 C CA . ALA A 1 78 ? -17.863 3.191 16.066 1.00 84.00 78 ALA A CA 1
ATOM 607 C C . ALA A 1 78 ? -18.999 2.225 16.445 1.00 84.00 78 ALA A C 1
ATOM 609 O O . ALA A 1 78 ? -19.605 2.394 17.498 1.00 84.00 78 ALA A O 1
ATOM 610 N N . ALA A 1 79 ? -19.200 1.150 15.673 1.00 83.31 79 ALA A N 1
ATOM 611 C CA . ALA A 1 79 ? -20.203 0.121 15.974 1.00 83.31 79 ALA A CA 1
ATOM 612 C C . ALA A 1 79 ? -19.971 -0.560 17.342 1.00 83.31 79 ALA A C 1
ATOM 614 O O . ALA A 1 79 ? -20.894 -0.720 18.131 1.00 83.31 79 ALA A O 1
ATOM 615 N N . MET A 1 80 ? -18.716 -0.879 17.688 1.00 79.31 80 MET A N 1
ATOM 616 C CA . MET A 1 80 ? -18.361 -1.413 19.017 1.00 79.31 80 MET A CA 1
ATOM 617 C C . MET A 1 80 ? -18.458 -0.386 20.165 1.00 79.31 80 MET A C 1
ATOM 619 O O . MET A 1 80 ? -18.213 -0.732 21.325 1.00 79.31 80 MET A O 1
ATOM 623 N N . GLY A 1 81 ? -18.645 0.901 19.870 1.00 76.56 81 GLY A N 1
ATOM 624 C CA . GLY A 1 81 ? -19.007 1.910 20.867 1.00 76.56 81 GLY A CA 1
ATOM 625 C C . GLY A 1 81 ? -20.482 1.792 21.234 1.00 76.56 81 GLY A C 1
ATOM 626 O O . GLY A 1 81 ? -20.793 1.626 22.405 1.00 76.56 81 GLY A O 1
ATOM 627 N N . ASP A 1 82 ? -21.335 1.758 20.214 1.00 67.88 82 ASP A N 1
ATOM 628 C CA . ASP A 1 82 ? -22.795 1.713 20.333 1.00 67.88 82 ASP A CA 1
ATOM 629 C C . ASP A 1 82 ? -23.302 0.444 21.051 1.00 67.88 82 ASP A C 1
ATOM 631 O O . ASP A 1 82 ? -24.112 0.520 21.971 1.00 67.88 82 ASP A O 1
ATOM 635 N N . GLU A 1 83 ? -22.739 -0.731 20.736 1.00 65.62 83 GLU A N 1
ATOM 636 C CA . GLU A 1 83 ? -23.127 -1.991 21.399 1.00 65.62 83 GLU A CA 1
ATOM 637 C C . GLU A 1 83 ? -22.873 -1.998 22.916 1.00 65.62 83 GLU A C 1
ATOM 639 O O . GLU A 1 83 ? -23.590 -2.661 23.666 1.00 65.62 83 GLU A O 1
ATOM 644 N N . LYS A 1 84 ? -21.855 -1.271 23.393 1.00 63.62 84 LYS A N 1
ATOM 645 C CA . LYS A 1 84 ? -21.565 -1.195 24.832 1.00 63.62 84 LYS A CA 1
ATOM 646 C C . LYS A 1 84 ? -22.544 -0.285 25.561 1.00 63.62 84 LYS A C 1
ATOM 648 O O . LYS A 1 84 ? -23.000 -0.652 26.639 1.00 63.62 84 LYS A O 1
ATOM 653 N N . ASP A 1 85 ? -22.860 0.861 24.964 1.00 62.62 85 ASP A N 1
ATOM 654 C CA . ASP A 1 85 ? -23.771 1.846 25.549 1.00 62.62 85 ASP A CA 1
ATOM 655 C C . ASP A 1 85 ? -25.195 1.275 25.671 1.00 62.62 85 ASP A C 1
ATOM 657 O O . ASP A 1 85 ? -25.902 1.564 26.637 1.00 62.62 85 ASP A O 1
ATOM 661 N N . LEU A 1 86 ? -25.610 0.420 24.729 1.00 66.19 86 LEU A N 1
ATOM 662 C CA . LEU A 1 86 ? -26.877 -0.314 24.799 1.00 66.19 86 LEU A CA 1
ATOM 663 C C . LEU A 1 86 ? -26.872 -1.380 25.905 1.00 66.19 86 LEU A C 1
ATOM 665 O O . LEU A 1 86 ? -27.813 -1.442 26.695 1.00 66.19 86 LEU A O 1
ATOM 669 N N . ALA A 1 87 ? -25.801 -2.172 26.013 1.00 65.69 87 ALA A N 1
ATOM 670 C CA . ALA A 1 87 ? -25.683 -3.210 27.039 1.00 65.69 87 ALA A CA 1
ATOM 671 C C . ALA A 1 87 ? -25.653 -2.642 28.473 1.00 65.69 87 ALA A C 1
ATOM 673 O O . ALA A 1 87 ? -26.189 -3.262 29.388 1.00 65.69 87 ALA A O 1
ATOM 674 N N . GLU A 1 88 ? -25.057 -1.463 28.680 1.00 66.50 88 GLU A N 1
ATOM 675 C CA . GLU A 1 88 ? -25.046 -0.787 29.985 1.00 66.50 88 GLU A CA 1
ATOM 676 C C . GLU A 1 88 ? -26.450 -0.292 30.378 1.00 66.50 88 GLU A C 1
ATOM 678 O O . GLU A 1 88 ? -26.852 -0.431 31.534 1.00 66.50 88 GLU A O 1
ATOM 683 N N . ARG A 1 89 ? -27.242 0.193 29.410 1.00 60.97 89 ARG A N 1
ATOM 684 C CA . ARG A 1 89 ? -28.619 0.668 29.632 1.00 60.97 89 ARG A CA 1
ATOM 685 C C . ARG A 1 89 ? -29.624 -0.440 29.939 1.00 60.97 89 ARG A C 1
ATOM 687 O O . ARG A 1 89 ? -30.540 -0.190 30.709 1.00 60.97 89 ARG A O 1
ATOM 694 N N . GLU A 1 90 ? -29.476 -1.628 29.355 1.00 62.31 90 GLU A N 1
ATOM 695 C CA . GLU A 1 90 ? -30.356 -2.777 29.648 1.00 62.31 90 GLU A CA 1
ATOM 696 C C . GLU A 1 90 ? -30.034 -3.463 30.988 1.00 62.31 90 GLU A C 1
ATOM 698 O O . GLU A 1 90 ? -30.805 -4.299 31.457 1.00 62.31 90 GLU A O 1
ATOM 703 N N . SER A 1 91 ? -28.900 -3.120 31.611 1.00 57.84 91 SER A N 1
ATOM 704 C CA . SER A 1 91 ? -28.467 -3.669 32.903 1.00 57.84 91 SER A CA 1
ATOM 705 C C .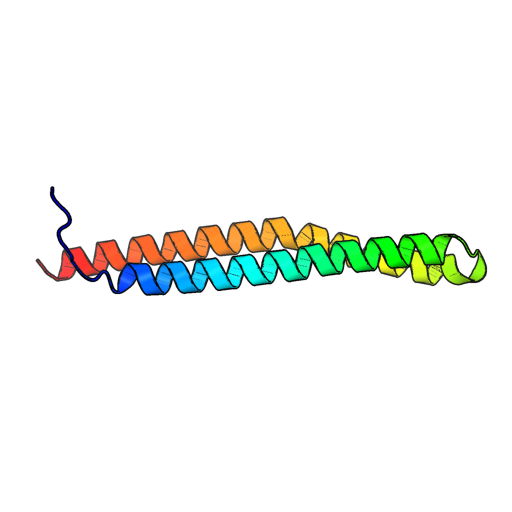 SER A 1 91 ? -28.866 -2.832 34.133 1.00 57.84 91 SER A C 1
ATOM 707 O O . SER A 1 91 ? -28.509 -3.209 35.251 1.00 57.84 91 SER A O 1
ATOM 709 N N . LEU A 1 92 ? -29.597 -1.724 33.932 1.00 50.06 92 LEU A N 1
ATOM 710 C CA . LEU A 1 92 ? -30.160 -0.834 34.963 1.00 50.06 92 LEU A CA 1
ATOM 711 C C . LEU A 1 92 ? -31.663 -1.076 35.151 1.00 50.06 92 LEU A C 1
ATOM 713 O O . LEU A 1 92 ? -32.110 -1.008 36.319 1.00 50.06 92 LEU A O 1
#